Protein AF-A0A6F8TEV3-F1 (afdb_monomer_lite)

Foldseek 3Di:
DPDPDDDQLLNVLVVQLVVCVVVVAHDPVNLVSNVVSLVVCVPPDDVLSSLLSVLSNCLRHVNLVSSVVSLVVSLVPDLDLQSLLSSLVSCVSSVVVVVNVSSLVSSVVSCVVVVHDSVVRHHPPDDPCCVPPDVPPDDVVVVVVVVVVVVVVVVVVVVVVVVD

Radius of gyration: 19.29 Å; chains: 1; bounding box: 54×40×58 Å

Sequence (164 aa):
MLPPVPKTKSSEVTDIINSAVLTGSISEFQYFRCKRLLNDIKETEPLDWFLLSNSIIEMYFDNPILAHQYAREVLKISNSVSILSNLYFVFLSSVDFSSANENIDKIISLCSKQNLPLESFIPIDFKPITYFLDGILNDDLNYYKRFKRKTLMNLFSFLKLKIN

Organism: Acinetobacter baumannii (NCBI:txid470)

Secondary structure (DSSP, 8-state):
-PPPPPPPHHHHHHHHHHHHHHHSS--HHHHHHHHHHHHHHTTTS-HHHHHHHHHHHHHHTT-HHHHHHHHHHHHHH---HHHHHHHHHHHHHTT-HHHHHHHHHHHHHHHHHHT--GGGTS-TT---GGGTS----SSHHHHHHHHHHHHHHHHHHHHHHT--

pLDDT: mean 80.17, std 19.8, range [40.53, 98.06]

Structure (mmCIF, N/CA/C/O backbone):
data_AF-A0A6F8TEV3-F1
#
_entry.id   AF-A0A6F8TEV3-F1
#
loop_
_atom_site.group_PDB
_atom_site.id
_atom_site.type_symbol
_atom_site.label_atom_id
_atom_site.label_alt_id
_atom_site.label_comp_id
_atom_site.label_asym_id
_atom_site.label_entity_id
_atom_site.label_seq_id
_atom_site.pdbx_PDB_ins_code
_atom_site.Cartn_x
_atom_site.Cartn_y
_atom_site.Cartn_z
_atom_site.occupancy
_atom_site.B_iso_or_equiv
_atom_site.auth_seq_id
_atom_site.auth_comp_id
_atom_site.auth_asym_id
_atom_site.auth_atom_id
_atom_site.pdbx_PDB_model_num
ATOM 1 N N . MET A 1 1 ? -30.185 23.619 3.458 1.00 58.94 1 MET A N 1
ATOM 2 C CA . MET A 1 1 ? -28.860 22.968 3.381 1.00 58.94 1 MET A CA 1
ATOM 3 C C . MET A 1 1 ? -29.096 21.473 3.474 1.00 58.94 1 MET A C 1
ATOM 5 O O . MET A 1 1 ? -29.764 21.060 4.413 1.00 58.94 1 MET A O 1
ATOM 9 N N . LEU A 1 2 ? -28.672 20.692 2.479 1.00 52.78 2 LEU A N 1
ATOM 10 C CA . LEU A 1 2 ? -28.748 19.231 2.572 1.00 52.78 2 LEU A CA 1
ATOM 11 C C . LEU A 1 2 ? -27.826 18.772 3.713 1.00 52.78 2 LEU A C 1
ATOM 13 O O . LEU A 1 2 ? -26.723 19.316 3.826 1.00 52.78 2 LEU A O 1
ATOM 17 N N . PRO A 1 3 ? -28.261 17.832 4.570 1.00 58.97 3 PRO A N 1
ATOM 18 C CA . PRO A 1 3 ? -27.375 17.270 5.576 1.00 58.97 3 PRO A CA 1
ATOM 19 C C . PRO A 1 3 ? -26.171 16.623 4.874 1.00 58.97 3 PRO A C 1
ATOM 21 O O . PRO A 1 3 ? -26.335 16.055 3.788 1.00 58.97 3 PRO A O 1
ATOM 24 N N . PRO A 1 4 ? -24.961 16.730 5.445 1.00 65.06 4 PRO A N 1
ATOM 25 C CA . PRO A 1 4 ? -23.787 16.101 4.863 1.00 65.06 4 PRO A CA 1
ATOM 26 C C . PRO A 1 4 ? -24.025 14.592 4.755 1.00 65.06 4 PRO A C 1
ATOM 28 O O . PRO A 1 4 ? -24.532 13.966 5.687 1.00 65.06 4 PRO A O 1
ATOM 31 N N . VAL A 1 5 ? -23.682 14.021 3.599 1.00 63.91 5 VAL A N 1
ATOM 32 C CA . VAL A 1 5 ? -23.799 12.579 3.363 1.00 63.91 5 VAL A CA 1
ATOM 33 C C . VAL A 1 5 ? -22.951 11.850 4.414 1.00 63.91 5 VAL A C 1
ATOM 35 O O . VAL A 1 5 ? -21.788 12.224 4.600 1.00 63.91 5 VAL A O 1
ATOM 38 N N . PRO A 1 6 ? -23.497 10.838 5.116 1.00 71.44 6 PRO A N 1
ATOM 39 C CA . PRO A 1 6 ? -22.726 10.055 6.071 1.00 71.44 6 PRO A CA 1
ATOM 40 C C . PRO A 1 6 ? -21.494 9.457 5.390 1.00 71.44 6 PRO A C 1
ATOM 42 O O . PRO A 1 6 ? -21.611 8.794 4.358 1.00 71.44 6 PRO A O 1
ATOM 45 N N . LYS A 1 7 ? -20.311 9.699 5.959 1.00 77.50 7 LYS A N 1
ATOM 46 C CA . LYS A 1 7 ? -19.067 9.112 5.458 1.00 77.50 7 LYS A CA 1
ATOM 47 C C . LYS A 1 7 ? -19.107 7.596 5.629 1.00 77.50 7 LYS A C 1
ATOM 49 O O . LYS A 1 7 ? -19.493 7.097 6.687 1.00 77.50 7 LYS A O 1
ATOM 54 N N . THR A 1 8 ? -18.699 6.862 4.598 1.00 87.62 8 THR A N 1
ATOM 55 C CA . THR A 1 8 ? -18.486 5.418 4.724 1.00 87.62 8 THR A CA 1
ATOM 56 C C . THR A 1 8 ? -17.264 5.162 5.602 1.00 87.62 8 THR A C 1
ATOM 58 O O . THR A 1 8 ? -16.334 5.971 5.642 1.00 87.62 8 THR A O 1
ATOM 61 N N . LYS A 1 9 ? -17.223 4.012 6.279 1.00 90.38 9 LYS A N 1
ATOM 62 C CA . LYS A 1 9 ? -16.063 3.621 7.094 1.00 90.38 9 LYS A CA 1
ATOM 63 C C . LYS A 1 9 ? -14.770 3.573 6.267 1.00 90.38 9 LYS A C 1
ATOM 65 O O . LYS A 1 9 ? -13.728 3.992 6.760 1.00 90.38 9 LYS A O 1
ATOM 70 N N . SER A 1 10 ? -14.840 3.140 5.005 1.00 90.75 10 SER A N 1
ATOM 71 C CA . SER A 1 10 ? -13.703 3.171 4.078 1.00 90.75 10 SER A CA 1
ATOM 72 C C . SER A 1 10 ? -13.234 4.594 3.776 1.00 90.75 10 SER A C 1
ATOM 74 O O . SER A 1 10 ? -12.038 4.860 3.864 1.00 90.75 10 SER A O 1
ATOM 76 N N . SER A 1 11 ? -14.157 5.533 3.531 1.00 92.31 11 SER A N 1
ATOM 77 C CA . SER A 1 11 ? -13.797 6.945 3.328 1.00 92.31 11 SER A CA 1
ATOM 78 C C . SER A 1 11 ? -13.129 7.561 4.559 1.00 92.31 11 SER A C 1
ATOM 80 O O . SER A 1 11 ? -12.183 8.329 4.427 1.00 92.31 11 SER A O 1
ATOM 82 N N . GLU A 1 12 ? -13.553 7.164 5.760 1.00 93.75 12 GLU A N 1
ATOM 83 C CA . GLU A 1 12 ? -12.939 7.621 7.004 1.00 93.75 12 GLU A CA 1
ATOM 84 C C . GLU A 1 12 ? -11.506 7.093 7.175 1.00 93.75 12 GLU A C 1
ATOM 86 O O . GLU A 1 12 ? -10.617 7.846 7.569 1.00 93.75 12 GLU A O 1
ATOM 91 N N . VAL A 1 13 ? -11.253 5.826 6.831 1.00 94.81 13 VAL A N 1
ATOM 92 C CA . VAL A 1 13 ? -9.888 5.273 6.805 1.00 94.81 13 VAL A CA 1
ATOM 93 C C . VAL A 1 13 ? -9.018 6.043 5.810 1.00 94.81 13 VAL A C 1
ATOM 95 O O . VAL A 1 13 ? -7.898 6.430 6.144 1.00 94.81 13 VAL A O 1
ATOM 98 N N . THR A 1 14 ? -9.536 6.317 4.610 1.00 93.81 14 THR A N 1
ATOM 99 C CA . THR A 1 14 ? -8.827 7.106 3.594 1.00 93.81 14 THR A CA 1
ATOM 100 C C . THR A 1 14 ? -8.520 8.525 4.074 1.00 93.81 14 THR A C 1
ATOM 102 O O . THR A 1 14 ? -7.411 9.004 3.858 1.00 93.81 14 THR A O 1
ATOM 105 N N . ASP A 1 15 ? -9.444 9.182 4.776 1.00 94.00 15 ASP A N 1
ATOM 106 C CA . ASP A 1 15 ? -9.210 10.508 5.355 1.00 94.00 15 ASP A CA 1
ATOM 107 C C . ASP A 1 15 ? -8.074 10.491 6.387 1.00 94.00 15 ASP A C 1
ATOM 109 O O . ASP A 1 15 ? -7.224 11.385 6.390 1.00 94.00 15 ASP A O 1
ATOM 113 N N . ILE A 1 16 ? -8.025 9.462 7.242 1.00 93.88 16 ILE A N 1
ATOM 114 C CA . ILE A 1 16 ? -6.946 9.307 8.225 1.00 93.88 16 ILE A CA 1
ATOM 115 C C . ILE A 1 16 ? -5.607 9.094 7.510 1.00 93.88 16 ILE A C 1
ATOM 117 O O . ILE A 1 16 ? -4.639 9.782 7.836 1.00 93.88 16 ILE A O 1
ATOM 121 N N . ILE A 1 17 ? -5.550 8.216 6.506 1.00 93.44 17 ILE A N 1
ATOM 122 C CA . ILE A 1 17 ? -4.336 7.991 5.705 1.00 93.44 17 ILE A CA 1
ATOM 123 C C . ILE A 1 17 ? -3.883 9.288 5.022 1.00 93.44 17 ILE A C 1
ATOM 125 O O . ILE A 1 17 ? -2.722 9.666 5.132 1.00 93.44 17 ILE A O 1
ATOM 129 N N . ASN A 1 18 ? -4.793 10.018 4.377 1.00 91.88 18 ASN A N 1
ATOM 130 C CA . ASN A 1 18 ? -4.466 11.280 3.711 1.00 91.88 18 ASN A CA 1
ATOM 131 C C . ASN A 1 18 ? -3.964 12.341 4.697 1.00 91.88 18 ASN A C 1
ATOM 133 O O . ASN A 1 18 ? -3.073 13.119 4.364 1.00 91.88 18 ASN A O 1
ATOM 137 N N . SER A 1 19 ? -4.498 12.365 5.922 1.00 91.12 19 SER A N 1
ATOM 138 C CA . SER A 1 19 ? -3.972 13.240 6.973 1.00 91.12 19 SER A CA 1
ATOM 139 C C . SER A 1 19 ? -2.545 12.853 7.378 1.00 91.12 19 SER A C 1
ATOM 141 O O . SER A 1 19 ? -1.707 13.734 7.557 1.00 91.12 19 SER A O 1
ATOM 143 N N . ALA A 1 20 ? -2.245 11.550 7.422 1.00 89.94 20 ALA A N 1
ATOM 144 C CA . ALA A 1 20 ? -0.924 11.020 7.750 1.00 89.94 20 ALA A CA 1
ATOM 145 C C . ALA A 1 20 ? 0.142 11.370 6.706 1.00 89.94 20 ALA A C 1
ATOM 147 O O . ALA A 1 20 ? 1.294 11.599 7.061 1.00 89.94 20 ALA A O 1
ATOM 148 N N . VAL A 1 21 ? -0.238 11.475 5.428 1.00 84.25 21 VAL A N 1
ATOM 149 C CA . VAL A 1 21 ? 0.659 11.939 4.353 1.00 84.25 21 VAL A CA 1
ATOM 150 C C . VAL A 1 21 ? 1.219 13.332 4.661 1.00 84.25 21 VAL A C 1
ATOM 152 O O . VAL A 1 21 ? 2.376 13.609 4.358 1.00 84.25 21 VAL A O 1
ATOM 155 N N . LEU A 1 22 ? 0.422 14.201 5.290 1.00 83.31 22 LEU A N 1
ATOM 156 C CA . LEU A 1 22 ? 0.826 15.568 5.630 1.00 83.31 22 LEU A CA 1
ATOM 157 C C . LEU A 1 22 ? 1.644 15.638 6.924 1.00 83.31 22 LEU A C 1
ATOM 159 O O . LEU A 1 22 ? 2.541 16.470 7.039 1.00 83.31 22 LEU A O 1
ATOM 163 N N . THR A 1 23 ? 1.325 14.795 7.907 1.00 85.75 23 THR A N 1
ATOM 164 C CA . THR A 1 23 ? 1.981 14.793 9.225 1.00 85.75 23 THR A CA 1
ATOM 165 C C . THR A 1 23 ? 3.195 13.869 9.299 1.00 85.75 23 THR A C 1
ATOM 167 O O . THR A 1 23 ? 3.978 13.969 10.241 1.00 85.75 23 THR A O 1
ATOM 170 N N . GLY A 1 24 ? 3.349 12.951 8.343 1.00 86.00 24 GLY A N 1
ATOM 171 C CA . GLY A 1 24 ? 4.388 11.921 8.320 1.00 86.00 24 GLY A CA 1
ATOM 172 C C . GLY A 1 24 ? 4.167 10.769 9.306 1.00 86.00 24 GLY A C 1
ATOM 173 O O . GLY A 1 24 ? 5.026 9.902 9.414 1.00 86.00 24 GLY A O 1
ATOM 174 N N . SER A 1 25 ? 3.051 10.748 10.040 1.00 91.50 25 SER A N 1
ATOM 175 C CA . SER A 1 25 ? 2.764 9.729 11.059 1.00 91.50 25 SER A CA 1
ATOM 176 C C . SER A 1 25 ? 1.277 9.650 11.403 1.00 91.50 25 SER A C 1
ATOM 178 O O . SER A 1 25 ? 0.524 10.609 11.202 1.00 91.50 25 SER A O 1
ATOM 180 N N . ILE A 1 26 ? 0.863 8.510 11.959 1.00 93.56 26 ILE A N 1
ATOM 181 C CA . ILE A 1 26 ? -0.466 8.292 12.542 1.00 93.56 26 ILE A CA 1
ATOM 182 C C . ILE A 1 26 ? -0.336 8.227 14.069 1.00 93.56 26 ILE A C 1
ATOM 184 O O . ILE A 1 26 ? 0.515 7.519 14.598 1.00 93.56 26 ILE A O 1
ATOM 188 N N . SER A 1 27 ? -1.200 8.942 14.796 1.00 94.75 27 SER A N 1
ATOM 189 C CA . SER A 1 27 ? -1.267 8.839 16.263 1.00 94.75 27 SER A CA 1
ATOM 190 C C . SER A 1 27 ? -1.844 7.495 16.720 1.00 94.75 27 SER A C 1
ATOM 192 O O . SER A 1 27 ? -2.663 6.895 16.028 1.00 94.75 27 SER A O 1
ATOM 194 N N . GLU A 1 28 ? -1.516 7.053 17.934 1.00 95.75 28 GLU A N 1
ATOM 195 C CA . GLU A 1 28 ? -2.025 5.796 18.507 1.00 95.75 28 GLU A CA 1
ATOM 196 C C . GLU A 1 28 ? -3.564 5.703 18.483 1.00 95.75 28 GLU A C 1
ATOM 198 O O . GLU A 1 28 ? -4.140 4.679 18.110 1.00 95.75 28 GLU A O 1
ATOM 203 N N . PHE A 1 29 ? -4.254 6.809 18.781 1.00 95.94 29 PHE A N 1
ATOM 204 C CA . PHE A 1 29 ? -5.714 6.873 18.694 1.00 95.94 29 PHE A CA 1
ATOM 205 C C . PHE A 1 29 ? -6.226 6.637 17.266 1.00 95.94 29 PHE A C 1
ATOM 207 O O . PHE A 1 29 ? -7.169 5.871 17.054 1.00 95.94 29 PHE A O 1
ATOM 214 N N . GLN A 1 30 ? -5.612 7.291 16.277 1.00 95.94 30 GLN A N 1
ATOM 215 C CA . GLN A 1 30 ? -5.967 7.110 14.869 1.00 95.94 30 GLN A CA 1
ATOM 216 C C . GLN A 1 30 ? -5.649 5.687 14.396 1.00 95.94 30 GLN A C 1
ATOM 218 O O . GLN A 1 30 ? -6.460 5.099 13.684 1.00 95.94 30 GLN A O 1
ATOM 223 N N . TYR A 1 31 ? -4.530 5.111 14.840 1.00 97.19 31 TYR A N 1
ATOM 224 C CA . TYR A 1 31 ? -4.144 3.737 14.535 1.00 97.19 31 TYR A CA 1
ATOM 225 C C . TYR A 1 31 ? -5.218 2.747 15.002 1.00 97.19 31 TYR A C 1
ATOM 227 O O . TYR A 1 31 ? -5.810 2.048 14.176 1.00 97.19 31 TYR A O 1
ATOM 235 N N . PHE A 1 32 ? -5.572 2.743 16.292 1.00 97.25 32 PHE A N 1
ATOM 236 C CA . PHE A 1 32 ? -6.598 1.830 16.810 1.00 97.25 32 PHE A CA 1
ATOM 237 C C . PHE A 1 32 ? -7.968 2.054 16.167 1.00 97.25 32 PHE A C 1
ATOM 239 O O . PHE A 1 32 ? -8.699 1.094 15.901 1.00 97.25 32 PHE A O 1
ATOM 246 N N . ARG A 1 33 ? -8.310 3.311 15.864 1.00 96.94 33 ARG A N 1
ATOM 247 C CA . ARG A 1 33 ? -9.534 3.643 15.132 1.00 96.94 33 ARG A CA 1
ATOM 248 C C . ARG A 1 33 ? -9.538 3.014 13.741 1.00 96.94 33 ARG A C 1
A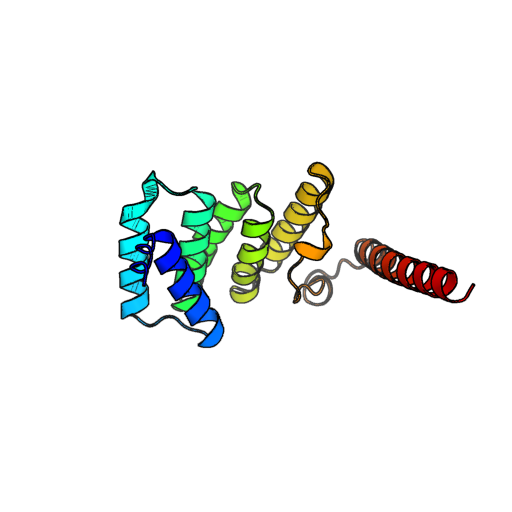TOM 250 O O . ARG A 1 33 ? -10.519 2.356 13.399 1.00 96.94 33 ARG A O 1
ATOM 257 N N . CYS A 1 34 ? -8.451 3.145 12.983 1.00 96.62 34 CYS A N 1
ATOM 258 C CA . CYS A 1 34 ? -8.294 2.506 11.680 1.00 96.62 34 CYS A CA 1
ATOM 259 C C . CYS A 1 34 ? -8.402 0.983 11.768 1.00 96.62 34 CYS A C 1
ATOM 261 O O . CYS A 1 34 ? -9.160 0.394 11.003 1.00 96.62 34 CYS A O 1
ATOM 263 N N . LYS A 1 35 ? -7.713 0.337 12.720 1.00 96.94 35 LYS A N 1
ATOM 264 C CA . LYS A 1 35 ? -7.780 -1.128 12.878 1.00 96.94 35 LYS A CA 1
ATOM 265 C C . LYS A 1 35 ? -9.207 -1.602 13.161 1.00 96.94 35 LYS A C 1
ATOM 267 O O . LYS A 1 35 ? -9.648 -2.587 12.573 1.00 96.94 35 LYS A O 1
ATOM 272 N N . ARG A 1 36 ? -9.958 -0.879 14.001 1.00 96.75 36 ARG A N 1
ATOM 273 C CA . ARG A 1 36 ? -11.375 -1.177 14.261 1.00 96.75 36 ARG A CA 1
ATOM 274 C C . ARG A 1 36 ? -12.234 -1.002 13.007 1.00 96.75 36 ARG A C 1
ATOM 276 O O . ARG A 1 36 ? -12.992 -1.902 12.671 1.00 96.75 36 ARG A O 1
ATOM 283 N N . LEU A 1 37 ? -12.098 0.127 12.306 1.00 96.31 37 LEU A N 1
ATOM 284 C CA . LEU A 1 37 ? -12.860 0.400 11.081 1.00 96.31 37 LEU A CA 1
ATOM 285 C C . LEU A 1 37 ? -12.590 -0.645 9.997 1.00 96.31 37 LEU A C 1
ATOM 287 O O . LEU A 1 37 ? -13.530 -1.106 9.362 1.00 96.31 37 LEU A O 1
ATOM 291 N N . LEU A 1 38 ? -11.325 -1.030 9.813 1.00 95.88 38 LEU A N 1
ATOM 292 C CA . LEU A 1 38 ? -10.920 -2.050 8.850 1.00 95.88 38 LEU A CA 1
ATOM 293 C C . LEU A 1 38 ? -11.503 -3.419 9.199 1.00 95.88 38 LEU A C 1
ATOM 295 O O . LEU A 1 38 ? -12.024 -4.094 8.316 1.00 95.88 38 LEU A O 1
ATOM 299 N N . ASN A 1 39 ? -11.471 -3.816 10.473 1.00 95.31 39 ASN A N 1
ATOM 300 C CA . ASN A 1 39 ? -12.086 -5.071 10.907 1.00 95.31 39 ASN A CA 1
ATOM 301 C C . ASN A 1 39 ? -13.591 -5.111 10.612 1.00 95.31 39 ASN A C 1
ATOM 303 O O . ASN A 1 39 ? -14.087 -6.147 10.178 1.00 95.31 39 ASN A O 1
ATOM 307 N N . ASP A 1 40 ? -14.292 -3.988 10.771 1.00 94.38 40 ASP A N 1
ATOM 308 C CA . ASP A 1 40 ? -15.727 -3.898 10.487 1.00 94.38 40 ASP A CA 1
ATOM 309 C C . ASP A 1 40 ? -16.078 -4.031 8.994 1.00 94.38 40 ASP A C 1
ATOM 311 O O . ASP A 1 40 ? -17.221 -4.344 8.670 1.00 94.38 40 ASP A O 1
ATOM 315 N N . ILE A 1 41 ? -15.139 -3.734 8.088 1.00 92.69 41 ILE A N 1
ATOM 316 C CA . ILE A 1 41 ? -15.367 -3.710 6.628 1.00 92.69 41 ILE A CA 1
ATOM 317 C C . ILE A 1 41 ? -14.581 -4.783 5.871 1.00 92.69 41 ILE A C 1
ATOM 319 O O . ILE A 1 41 ? -14.571 -4.791 4.640 1.00 92.69 41 ILE A O 1
ATOM 323 N N . LYS A 1 42 ? -13.929 -5.703 6.591 1.00 92.19 42 LYS A N 1
ATOM 324 C CA . LYS A 1 42 ? -13.055 -6.737 6.019 1.00 92.19 42 LYS A CA 1
ATOM 325 C C . LYS A 1 42 ? -13.763 -7.629 4.993 1.00 92.19 42 LYS A C 1
ATOM 327 O O . LYS A 1 42 ? -13.126 -8.087 4.053 1.00 92.19 42 LYS A O 1
ATOM 332 N N . GLU A 1 43 ? -15.053 -7.893 5.187 1.00 90.88 43 GLU 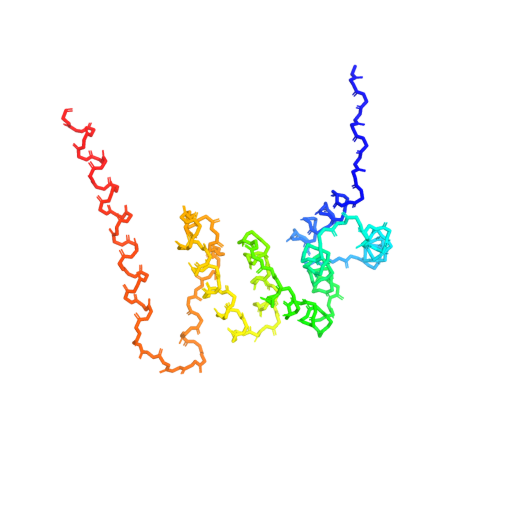A N 1
ATOM 333 C CA . GLU A 1 43 ? -15.849 -8.752 4.296 1.00 90.88 43 GLU A CA 1
ATOM 334 C C . GLU A 1 43 ? -16.508 -7.985 3.142 1.00 90.88 43 GLU A C 1
ATOM 336 O O . GLU A 1 43 ? -16.947 -8.597 2.171 1.00 90.88 43 GLU A O 1
ATOM 341 N N . THR A 1 44 ? -16.593 -6.656 3.238 1.00 90.38 44 THR A N 1
ATOM 342 C CA . THR A 1 44 ? -17.316 -5.821 2.268 1.00 90.38 44 THR A CA 1
ATOM 343 C C . THR A 1 44 ? -16.406 -5.151 1.248 1.00 90.38 44 THR A C 1
ATOM 345 O O . THR A 1 44 ? -16.843 -4.878 0.134 1.00 90.38 44 THR A O 1
ATOM 348 N N . GLU A 1 45 ? -15.163 -4.852 1.625 1.00 91.75 45 GLU A N 1
ATOM 349 C CA . GLU A 1 45 ? -14.205 -4.166 0.756 1.00 91.75 45 GLU A CA 1
ATOM 350 C C . GLU A 1 45 ? -13.304 -5.159 0.000 1.00 91.75 45 GLU A C 1
ATOM 352 O O . GLU A 1 45 ? -13.053 -6.268 0.486 1.00 91.75 45 GLU A O 1
ATOM 357 N N . PRO A 1 46 ? -12.767 -4.779 -1.175 1.00 95.31 46 PRO A N 1
ATOM 358 C CA . PRO A 1 46 ? -11.802 -5.597 -1.900 1.00 95.31 46 PRO A CA 1
ATOM 359 C C . PRO A 1 46 ? -10.580 -5.946 -1.044 1.00 95.31 46 PRO A C 1
ATOM 361 O O . PRO A 1 46 ? -10.021 -5.100 -0.340 1.00 95.31 46 PRO A O 1
ATOM 364 N N . LEU A 1 47 ? -10.132 -7.200 -1.140 1.00 96.19 47 LEU A N 1
ATOM 365 C CA . LEU A 1 47 ? -9.032 -7.712 -0.322 1.00 96.19 47 LEU A CA 1
ATOM 366 C C . LEU A 1 47 ? -7.727 -6.931 -0.534 1.00 96.19 47 LEU A C 1
ATOM 368 O O . LEU A 1 47 ? -7.019 -6.645 0.427 1.00 96.19 47 LEU A O 1
ATOM 372 N N . ASP A 1 48 ? -7.402 -6.567 -1.773 1.00 96.69 48 ASP A N 1
ATOM 373 C CA . ASP A 1 48 ? -6.190 -5.811 -2.089 1.00 96.69 48 ASP A CA 1
ATOM 374 C C . ASP A 1 48 ? -6.226 -4.383 -1.531 1.00 96.69 48 ASP A C 1
ATOM 376 O O . ASP A 1 48 ? -5.224 -3.921 -0.988 1.00 96.69 48 ASP A O 1
ATOM 380 N N . TRP A 1 49 ? -7.383 -3.719 -1.565 1.00 96.19 49 TRP A N 1
ATOM 381 C CA . TRP A 1 49 ? -7.587 -2.429 -0.903 1.00 96.19 49 TRP A CA 1
ATOM 382 C C . TRP A 1 49 ? -7.455 -2.534 0.623 1.00 96.19 49 TRP A C 1
ATOM 384 O O . TRP A 1 49 ? -6.789 -1.704 1.250 1.00 96.19 49 TRP A O 1
ATOM 394 N N . PHE A 1 50 ? -8.049 -3.566 1.229 1.00 96.75 50 PHE A N 1
ATOM 395 C CA . PHE A 1 50 ? -7.962 -3.815 2.670 1.00 96.75 50 PHE A CA 1
ATOM 396 C C . PHE A 1 50 ? -6.511 -4.047 3.115 1.00 96.75 50 PHE A C 1
ATOM 398 O O . PHE A 1 50 ? -6.057 -3.473 4.110 1.00 96.75 50 PHE A O 1
ATOM 405 N N . LEU A 1 51 ? -5.767 -4.874 2.376 1.00 97.62 51 LEU A N 1
ATOM 406 C CA . LEU A 1 51 ? -4.365 -5.169 2.667 1.00 97.62 51 LEU A CA 1
ATOM 407 C C . LEU A 1 51 ? -3.470 -3.947 2.423 1.00 97.62 51 LEU A C 1
ATOM 409 O O . LEU A 1 51 ? -2.619 -3.661 3.261 1.00 97.62 51 LEU A O 1
ATOM 413 N N . LEU A 1 52 ? -3.692 -3.183 1.345 1.00 97.75 52 LEU A N 1
ATOM 414 C CA . LEU A 1 52 ? -2.958 -1.939 1.082 1.00 97.75 52 LEU A CA 1
ATOM 415 C C . LEU A 1 52 ? -3.173 -0.927 2.211 1.00 97.75 52 LEU A C 1
ATOM 417 O O . LEU A 1 52 ? -2.217 -0.332 2.699 1.00 97.75 52 LEU A O 1
ATOM 421 N N . SER A 1 53 ? -4.419 -0.754 2.650 1.00 97.00 53 SER A N 1
ATOM 422 C CA . SER A 1 53 ? -4.756 0.183 3.721 1.00 97.00 53 SER A CA 1
ATOM 423 C C . SER A 1 53 ? -4.077 -0.215 5.032 1.00 97.00 53 SER A C 1
ATOM 425 O O . SER A 1 53 ? -3.445 0.627 5.665 1.00 97.00 53 SER A O 1
ATOM 427 N N . ASN A 1 54 ? -4.121 -1.502 5.407 1.00 97.56 54 ASN A N 1
ATOM 428 C CA . ASN A 1 54 ? -3.345 -2.004 6.545 1.00 97.56 54 ASN A CA 1
ATOM 429 C C . ASN A 1 54 ? -1.850 -1.724 6.366 1.00 97.56 54 ASN A C 1
ATOM 431 O O . ASN A 1 54 ? -1.227 -1.192 7.273 1.00 97.56 54 ASN A O 1
ATOM 435 N N . SER A 1 55 ? -1.292 -2.024 5.195 1.00 97.38 55 SER A N 1
ATOM 436 C CA . SER A 1 55 ? 0.123 -1.812 4.897 1.00 97.38 55 SER A CA 1
ATOM 437 C C . SER A 1 55 ? 0.563 -0.357 5.113 1.00 97.38 55 SER A C 1
ATOM 439 O O . SER A 1 55 ? 1.534 -0.101 5.824 1.00 97.38 55 SER A O 1
ATOM 441 N N . ILE A 1 56 ? -0.195 0.605 4.581 1.00 96.62 56 ILE A N 1
ATOM 442 C CA . ILE A 1 56 ? 0.088 2.038 4.729 1.00 96.62 56 ILE A CA 1
ATOM 443 C C . ILE A 1 56 ? -0.067 2.492 6.188 1.00 96.62 56 ILE A C 1
ATOM 445 O O . ILE A 1 56 ? 0.764 3.249 6.686 1.00 96.62 56 ILE A O 1
ATOM 449 N N . ILE A 1 57 ? -1.107 2.026 6.888 1.00 97.00 57 ILE A N 1
ATOM 450 C CA . ILE A 1 57 ? -1.339 2.375 8.297 1.00 97.00 57 ILE A CA 1
ATOM 451 C C . ILE A 1 57 ? -0.203 1.869 9.186 1.00 97.00 57 ILE A C 1
ATOM 453 O O . ILE A 1 57 ? 0.288 2.629 10.015 1.00 97.00 57 ILE A O 1
ATOM 457 N N . GLU A 1 58 ? 0.229 0.618 9.006 1.00 97.19 58 GLU A N 1
ATOM 458 C CA . GLU A 1 58 ? 1.367 0.067 9.749 1.00 97.19 58 GLU A CA 1
ATOM 459 C C . GLU A 1 58 ? 2.653 0.841 9.442 1.00 97.19 58 GLU A C 1
ATOM 461 O O . GLU A 1 58 ? 3.428 1.116 10.352 1.00 97.19 58 GLU A O 1
ATOM 466 N N . MET A 1 59 ? 2.862 1.260 8.188 1.00 95.56 59 MET A N 1
ATOM 467 C CA . MET A 1 59 ? 4.026 2.069 7.821 1.00 95.56 59 MET A CA 1
ATOM 468 C C . MET A 1 59 ? 4.031 3.420 8.553 1.00 95.56 59 MET A C 1
ATOM 470 O O . MET A 1 59 ? 5.035 3.790 9.153 1.00 95.56 59 MET A O 1
ATOM 474 N N . TYR A 1 60 ? 2.905 4.141 8.567 1.00 95.25 60 TYR A N 1
ATOM 475 C CA . TYR A 1 60 ? 2.797 5.423 9.279 1.00 95.25 60 TYR A CA 1
ATOM 476 C C . TYR A 1 60 ? 2.780 5.304 10.808 1.00 95.25 60 TYR A C 1
ATOM 478 O O . TYR A 1 60 ? 2.915 6.319 11.495 1.00 95.25 60 TYR A O 1
ATOM 486 N N . PHE A 1 61 ? 2.587 4.099 11.339 1.00 96.00 61 PHE A N 1
ATOM 487 C CA . PHE A 1 61 ? 2.666 3.798 12.767 1.00 96.00 61 PHE A CA 1
ATOM 488 C C . PHE A 1 61 ? 4.016 3.170 13.164 1.00 96.00 61 PHE A C 1
ATOM 490 O O . PHE A 1 61 ? 4.146 2.639 14.260 1.00 96.00 61 PHE A O 1
ATOM 497 N N . ASP A 1 62 ? 5.020 3.244 12.282 1.00 94.25 62 ASP A N 1
ATOM 498 C CA . ASP A 1 62 ? 6.386 2.751 12.511 1.00 94.25 62 ASP A CA 1
ATOM 499 C C . ASP A 1 62 ? 6.484 1.226 12.736 1.00 94.25 62 ASP A C 1
ATOM 501 O O . ASP A 1 62 ? 7.334 0.719 13.464 1.00 94.25 62 ASP A O 1
ATOM 505 N N . ASN A 1 63 ? 5.627 0.464 12.046 1.00 95.12 63 ASN A N 1
ATOM 506 C CA . ASN A 1 63 ? 5.640 -1.001 12.006 1.00 95.12 63 ASN A CA 1
ATOM 507 C C . ASN A 1 63 ? 6.027 -1.529 10.605 1.00 95.12 63 ASN A C 1
ATOM 509 O O . ASN A 1 63 ? 5.229 -2.216 9.951 1.00 95.12 63 ASN A O 1
ATOM 513 N N . PRO A 1 64 ? 7.257 -1.276 10.112 1.00 93.56 64 PRO A N 1
ATOM 514 C CA . PRO A 1 64 ? 7.638 -1.586 8.732 1.00 93.56 64 PRO A CA 1
ATOM 515 C C . PRO A 1 64 ? 7.598 -3.087 8.410 1.00 93.56 64 PRO A C 1
ATOM 517 O O . PRO A 1 64 ? 7.293 -3.460 7.280 1.00 93.56 64 PRO A O 1
ATOM 520 N N . ILE A 1 65 ? 7.847 -3.962 9.392 1.00 93.62 65 ILE A N 1
ATOM 521 C CA . ILE A 1 65 ? 7.816 -5.423 9.203 1.00 93.62 65 ILE A CA 1
ATOM 522 C C . ILE A 1 65 ? 6.406 -5.887 8.821 1.00 93.62 65 ILE A C 1
ATOM 524 O O . ILE A 1 65 ? 6.224 -6.616 7.847 1.00 93.62 65 ILE A O 1
ATOM 528 N N . LEU A 1 66 ? 5.398 -5.454 9.580 1.00 96.06 66 LEU A N 1
ATOM 529 C CA . LEU A 1 66 ? 4.013 -5.846 9.338 1.00 96.06 66 LEU A CA 1
ATOM 530 C C . LEU A 1 66 ? 3.454 -5.142 8.095 1.00 96.06 66 LEU A C 1
ATOM 532 O O . LEU A 1 66 ? 2.757 -5.765 7.292 1.00 96.06 66 LEU A O 1
ATOM 536 N N . ALA A 1 67 ? 3.827 -3.874 7.889 1.00 96.62 67 ALA A N 1
ATOM 537 C CA . ALA A 1 67 ? 3.520 -3.136 6.669 1.00 96.62 67 ALA A CA 1
ATOM 538 C C . ALA A 1 67 ? 3.989 -3.895 5.420 1.00 96.62 67 ALA A C 1
ATOM 540 O O . ALA A 1 67 ? 3.224 -4.075 4.469 1.00 96.62 67 ALA A O 1
ATOM 541 N N . HIS A 1 68 ? 5.228 -4.389 5.453 1.00 94.81 68 HIS A N 1
ATOM 542 C CA . HIS A 1 68 ? 5.848 -5.131 4.363 1.00 94.81 68 HIS A CA 1
ATOM 543 C C . HIS A 1 68 ? 5.168 -6.477 4.093 1.00 94.81 68 HIS A C 1
ATOM 545 O O . HIS A 1 68 ? 4.908 -6.810 2.936 1.00 94.81 68 HIS A O 1
ATOM 551 N N . GLN A 1 69 ? 4.795 -7.218 5.141 1.00 96.31 69 GLN A N 1
ATOM 552 C CA . GLN A 1 69 ? 4.047 -8.473 4.996 1.00 96.31 69 GLN A CA 1
ATOM 553 C C . GLN A 1 69 ? 2.736 -8.265 4.232 1.00 96.31 69 GLN A C 1
ATOM 555 O O . GLN A 1 69 ? 2.467 -8.980 3.266 1.00 96.31 69 GLN A O 1
ATOM 560 N N . TYR A 1 70 ? 1.954 -7.246 4.602 1.00 98.00 70 TYR A N 1
ATOM 561 C CA . TYR A 1 70 ? 0.749 -6.894 3.853 1.00 98.00 70 TYR A CA 1
ATOM 562 C C . TYR A 1 70 ? 1.074 -6.470 2.419 1.00 98.00 70 TYR A C 1
ATOM 564 O O . TYR A 1 70 ? 0.394 -6.903 1.488 1.00 98.00 70 TYR A O 1
ATOM 572 N N . ALA A 1 71 ? 2.129 -5.675 2.221 1.00 97.50 71 ALA A N 1
ATOM 573 C CA . ALA A 1 71 ? 2.508 -5.185 0.901 1.00 97.50 71 ALA A CA 1
ATOM 574 C C . ALA A 1 71 ? 2.851 -6.314 -0.080 1.00 97.50 71 ALA A C 1
ATOM 576 O O . ALA A 1 71 ? 2.419 -6.291 -1.234 1.00 97.50 71 ALA A O 1
ATOM 577 N N . ARG A 1 72 ? 3.582 -7.338 0.376 1.00 97.25 72 ARG A N 1
ATOM 578 C CA . ARG A 1 72 ? 3.918 -8.513 -0.444 1.00 97.25 72 ARG A CA 1
ATOM 579 C C . ARG A 1 72 ? 2.671 -9.289 -0.863 1.00 97.25 72 ARG A C 1
ATOM 581 O O . ARG A 1 72 ? 2.618 -9.774 -1.991 1.00 97.25 72 ARG A O 1
ATOM 588 N N . GLU A 1 73 ? 1.657 -9.376 -0.007 1.00 97.88 73 GLU A N 1
ATOM 589 C CA . GLU A 1 73 ? 0.387 -10.007 -0.376 1.00 97.88 73 GLU A CA 1
ATOM 590 C C . GLU A 1 73 ? -0.391 -9.172 -1.403 1.00 97.88 73 GLU A C 1
ATOM 592 O O . GLU A 1 73 ? -0.855 -9.728 -2.400 1.00 97.88 73 GLU A O 1
ATOM 597 N N . VAL A 1 74 ? -0.447 -7.841 -1.248 1.00 98.06 74 VAL A N 1
ATOM 598 C CA . VAL A 1 74 ? -1.050 -6.942 -2.256 1.00 98.06 74 VAL A CA 1
ATOM 599 C C . VAL A 1 74 ? -0.362 -7.104 -3.611 1.00 98.06 74 VAL A C 1
ATOM 601 O O . VAL A 1 74 ? -1.043 -7.242 -4.630 1.00 98.06 74 VAL A O 1
ATOM 604 N N . LEU A 1 75 ? 0.976 -7.134 -3.630 1.00 97.56 75 LEU A N 1
ATOM 605 C CA . LEU A 1 75 ? 1.759 -7.276 -4.858 1.00 97.56 75 LEU A CA 1
ATOM 606 C C . LEU A 1 75 ? 1.412 -8.565 -5.609 1.00 97.56 75 LEU A C 1
ATOM 608 O O . LEU A 1 75 ? 1.333 -8.552 -6.836 1.00 97.56 75 LEU A O 1
ATOM 612 N N . LYS A 1 76 ? 1.146 -9.666 -4.899 1.00 97.12 76 LYS A N 1
ATOM 613 C CA . LYS A 1 76 ? 0.740 -10.936 -5.519 1.00 97.12 76 LYS A CA 1
ATOM 614 C C . LYS A 1 76 ? -0.648 -10.833 -6.145 1.00 97.12 76 LYS A C 1
ATOM 616 O O . LYS A 1 76 ? -0.817 -11.180 -7.314 1.00 97.12 76 LYS A O 1
ATOM 621 N N . ILE A 1 77 ? -1.629 -10.334 -5.394 1.00 97.25 77 ILE A N 1
ATOM 622 C CA . ILE A 1 77 ? -3.044 -10.477 -5.764 1.00 97.25 77 ILE A CA 1
ATOM 623 C C . ILE A 1 77 ? -3.596 -9.329 -6.616 1.00 97.25 77 ILE A C 1
ATOM 625 O O . ILE A 1 77 ? -4.525 -9.549 -7.391 1.00 97.25 77 ILE A O 1
ATOM 629 N N . SER A 1 78 ? -3.067 -8.107 -6.486 1.00 97.19 78 SER A N 1
ATOM 630 C CA . SER A 1 78 ? -3.721 -6.941 -7.086 1.00 97.19 78 SER A CA 1
ATOM 631 C C . SER A 1 78 ? -3.467 -6.845 -8.588 1.00 97.19 78 SER A C 1
ATOM 633 O O . SER A 1 78 ? -2.337 -7.002 -9.058 1.00 97.19 78 SER A O 1
ATOM 635 N N . ASN A 1 79 ? -4.531 -6.537 -9.331 1.00 95.56 79 ASN A N 1
ATOM 636 C CA . ASN A 1 79 ? -4.505 -6.187 -10.755 1.00 95.56 79 ASN A CA 1
ATOM 637 C C . ASN A 1 79 ? -4.911 -4.721 -10.995 1.00 95.56 79 ASN A C 1
ATOM 639 O O . ASN A 1 79 ? -5.103 -4.309 -12.141 1.00 95.56 79 ASN A O 1
ATOM 643 N N . SER A 1 80 ? -5.065 -3.942 -9.920 1.00 95.50 80 SER A N 1
ATOM 644 C CA . SER A 1 80 ? -5.418 -2.528 -9.979 1.00 95.50 80 SER A CA 1
ATOM 645 C C . SER A 1 80 ? -4.152 -1.686 -10.012 1.00 95.50 80 SER A C 1
ATOM 647 O O . SER A 1 80 ? -3.390 -1.649 -9.045 1.00 95.50 80 SER A O 1
ATOM 649 N N . VAL A 1 81 ? -3.941 -0.977 -11.121 1.00 93.12 81 VAL A N 1
ATOM 650 C CA . VAL A 1 81 ? -2.752 -0.137 -11.283 1.00 93.12 81 VAL A CA 1
ATOM 651 C C . VAL A 1 81 ? -2.708 0.954 -10.209 1.00 93.12 81 VAL A C 1
ATOM 653 O O . VAL A 1 81 ? -1.660 1.174 -9.625 1.00 93.12 81 VAL A O 1
ATOM 656 N N . SER A 1 82 ? -3.847 1.551 -9.846 1.00 92.75 82 SER A N 1
ATOM 657 C CA . SER A 1 82 ? -3.919 2.554 -8.772 1.00 92.75 82 SER A CA 1
ATOM 658 C C . SER A 1 82 ? -3.505 2.014 -7.398 1.00 92.75 82 SER A C 1
ATOM 660 O O . SER A 1 82 ? -2.867 2.727 -6.627 1.00 92.75 82 SER A O 1
ATOM 662 N N . ILE A 1 83 ? -3.848 0.760 -7.079 1.00 95.44 83 ILE A N 1
ATOM 663 C CA . ILE A 1 83 ? -3.432 0.117 -5.821 1.00 95.44 83 ILE A CA 1
ATOM 664 C C . ILE A 1 83 ? -1.925 -0.132 -5.842 1.00 95.44 83 ILE A C 1
ATOM 666 O O . ILE A 1 83 ? -1.236 0.199 -4.881 1.00 95.44 83 ILE A O 1
ATOM 670 N N . LEU A 1 84 ? -1.404 -0.645 -6.957 1.00 95.38 84 LEU A N 1
ATOM 671 C CA . LEU A 1 84 ? 0.025 -0.893 -7.145 1.00 95.38 84 LEU A CA 1
ATOM 672 C C . LEU A 1 84 ? 0.855 0.404 -7.104 1.00 95.38 84 LEU A C 1
ATOM 674 O O . LEU A 1 84 ? 1.920 0.430 -6.487 1.00 95.38 84 LEU A O 1
ATOM 678 N N . SER A 1 85 ? 0.352 1.505 -7.670 1.00 91.88 85 SER A N 1
ATOM 679 C CA . SER A 1 85 ? 0.993 2.825 -7.588 1.00 91.88 85 SER A CA 1
ATOM 680 C C . SER A 1 85 ? 1.165 3.287 -6.140 1.00 91.88 85 SER A C 1
ATOM 682 O O . SER A 1 85 ? 2.237 3.757 -5.770 1.00 91.88 85 SER A O 1
ATOM 684 N N . ASN A 1 86 ? 0.139 3.110 -5.303 1.00 91.56 86 ASN A N 1
ATOM 685 C CA . ASN A 1 86 ? 0.214 3.446 -3.879 1.00 91.56 86 ASN A CA 1
ATOM 686 C C . ASN A 1 86 ? 1.093 2.462 -3.098 1.00 91.56 86 ASN A C 1
ATOM 688 O O . ASN A 1 86 ? 1.802 2.859 -2.178 1.00 91.56 86 ASN A O 1
ATOM 692 N N . LEU A 1 87 ? 1.094 1.185 -3.483 1.00 95.12 87 LEU A N 1
ATOM 693 C CA . LEU A 1 87 ? 1.921 0.151 -2.865 1.00 95.12 87 LEU A CA 1
ATOM 694 C C . LEU A 1 87 ? 3.424 0.456 -2.967 1.00 95.12 87 LEU A C 1
ATOM 696 O O . LEU A 1 87 ? 4.189 0.099 -2.073 1.00 95.12 87 LEU A O 1
ATOM 700 N N . TYR A 1 88 ? 3.847 1.148 -4.031 1.00 92.06 88 TYR A N 1
ATOM 701 C CA . TYR A 1 88 ? 5.244 1.536 -4.238 1.00 92.06 88 TYR A CA 1
ATOM 702 C C . TYR A 1 88 ? 5.810 2.353 -3.070 1.00 92.06 88 TYR A C 1
ATOM 704 O O . TYR A 1 88 ? 6.961 2.140 -2.691 1.00 92.06 88 TYR A O 1
ATOM 712 N N . PHE A 1 89 ? 5.000 3.228 -2.460 1.00 90.44 89 PHE A N 1
ATOM 713 C CA . PHE A 1 89 ? 5.400 3.991 -1.274 1.00 90.44 89 PHE A CA 1
ATOM 714 C C . PHE A 1 89 ? 5.884 3.069 -0.152 1.00 90.44 89 PHE A C 1
ATOM 716 O O . PHE A 1 89 ? 6.940 3.313 0.418 1.00 90.44 89 PHE A O 1
ATOM 723 N N . VAL A 1 90 ? 5.164 1.978 0.121 1.00 93.25 90 VAL A N 1
ATOM 724 C CA . VAL A 1 90 ? 5.503 1.077 1.227 1.00 93.25 90 VAL A CA 1
ATOM 725 C C . VAL A 1 90 ? 6.851 0.403 0.985 1.00 93.25 90 VAL A C 1
ATOM 727 O O . VAL A 1 90 ? 7.687 0.395 1.884 1.00 93.25 90 VAL A O 1
ATOM 730 N N . PHE A 1 91 ? 7.094 -0.112 -0.224 1.00 92.25 91 PHE A N 1
ATOM 731 C CA . PHE A 1 91 ? 8.375 -0.743 -0.553 1.00 92.25 91 PHE A CA 1
ATOM 732 C C . PHE A 1 91 ? 9.539 0.247 -0.527 1.00 92.25 91 PHE A C 1
ATOM 734 O O . PHE A 1 91 ? 10.625 -0.092 -0.058 1.00 92.25 91 PHE A O 1
ATOM 741 N N . LEU A 1 92 ? 9.309 1.482 -0.980 1.00 87.38 92 LEU A N 1
ATOM 742 C CA . LEU A 1 92 ? 10.311 2.538 -0.908 1.00 87.38 92 LEU A CA 1
ATOM 743 C C . LEU A 1 92 ? 10.637 2.896 0.550 1.00 87.38 92 LEU A C 1
ATOM 745 O O . LEU A 1 92 ? 11.808 2.954 0.919 1.00 87.38 92 LEU A O 1
ATOM 749 N N . SER A 1 93 ? 9.613 3.084 1.386 1.00 87.25 93 SER A N 1
ATOM 750 C CA . SER A 1 93 ? 9.756 3.404 2.809 1.00 87.25 93 SER A CA 1
ATOM 751 C C . SER A 1 93 ? 10.365 2.262 3.623 1.00 87.25 93 SER A C 1
ATOM 753 O O . SER A 1 93 ? 11.087 2.525 4.580 1.00 87.25 93 SER A O 1
ATOM 755 N N . SER A 1 94 ? 10.138 1.003 3.234 1.00 87.00 94 SER A N 1
ATOM 756 C CA . SER A 1 94 ? 10.785 -0.164 3.845 1.00 87.00 94 SER A CA 1
ATOM 757 C C . SER A 1 94 ? 12.162 -0.488 3.258 1.00 87.00 94 SER A C 1
ATOM 759 O O . SER A 1 94 ? 12.752 -1.489 3.657 1.00 87.00 94 SER A O 1
ATOM 761 N N . VAL A 1 95 ? 12.666 0.298 2.298 1.00 85.88 95 VAL A N 1
ATOM 762 C CA . VAL A 1 95 ? 13.957 0.060 1.622 1.00 85.88 95 VAL A CA 1
ATOM 763 C C . VAL A 1 95 ? 14.000 -1.299 0.886 1.00 85.88 95 VAL A C 1
ATOM 765 O O . VAL A 1 95 ? 15.065 -1.857 0.631 1.00 85.88 95 VAL A O 1
ATOM 768 N N . ASP A 1 96 ? 12.842 -1.845 0.494 1.00 87.00 96 ASP A N 1
ATOM 769 C CA . ASP A 1 96 ? 12.759 -3.058 -0.331 1.00 87.00 96 ASP A CA 1
ATOM 770 C C . ASP A 1 96 ? 12.669 -2.684 -1.811 1.00 87.00 96 ASP A C 1
ATOM 772 O O . ASP A 1 96 ? 11.616 -2.716 -2.454 1.00 87.00 96 ASP A O 1
ATOM 776 N N . PHE A 1 97 ? 13.817 -2.310 -2.360 1.00 84.25 97 PHE A N 1
ATOM 777 C CA . PHE A 1 97 ? 13.920 -1.872 -3.745 1.00 84.25 97 PHE A CA 1
ATOM 778 C C . PHE A 1 97 ? 13.661 -2.989 -4.761 1.00 84.25 97 PHE A C 1
ATOM 780 O O . PHE A 1 97 ? 13.222 -2.703 -5.874 1.00 84.25 97 PHE A O 1
ATOM 787 N N . SER A 1 98 ? 13.886 -4.250 -4.381 1.00 84.38 98 SER A N 1
ATOM 788 C CA . SER A 1 98 ? 13.589 -5.396 -5.242 1.00 84.38 98 SER A CA 1
ATOM 789 C C . SER A 1 98 ? 12.083 -5.506 -5.470 1.00 84.38 98 SER A C 1
ATOM 791 O O . SER A 1 98 ? 11.635 -5.492 -6.617 1.00 84.38 98 SER A O 1
ATOM 793 N N . SER A 1 99 ? 11.292 -5.489 -4.392 1.00 89.31 99 SER A N 1
ATOM 794 C CA . SER A 1 99 ? 9.829 -5.473 -4.508 1.00 89.31 99 SER A CA 1
ATOM 795 C C . SER A 1 99 ? 9.307 -4.178 -5.135 1.00 89.31 99 SER A C 1
ATOM 797 O O . SER A 1 99 ? 8.289 -4.199 -5.826 1.00 89.31 99 SER A O 1
ATOM 799 N N . ALA A 1 100 ? 9.990 -3.045 -4.935 1.00 89.12 100 ALA A N 1
ATOM 800 C CA . ALA A 1 100 ? 9.634 -1.792 -5.596 1.00 89.12 100 ALA A CA 1
ATOM 801 C C . ALA A 1 100 ? 9.768 -1.894 -7.127 1.00 89.12 100 ALA A C 1
ATOM 803 O O . ALA A 1 100 ? 8.858 -1.474 -7.842 1.00 89.12 100 ALA A O 1
ATOM 804 N N . ASN A 1 101 ? 10.855 -2.490 -7.630 1.00 84.62 101 ASN A N 1
ATOM 805 C CA . ASN A 1 101 ? 11.045 -2.743 -9.061 1.00 84.62 101 ASN A CA 1
ATOM 806 C C . ASN A 1 101 ? 10.024 -3.764 -9.588 1.00 84.62 101 ASN A C 1
ATOM 808 O O . ASN A 1 101 ? 9.357 -3.488 -10.582 1.00 84.62 101 ASN A O 1
ATOM 812 N N . GLU A 1 102 ? 9.816 -4.878 -8.873 1.00 89.25 102 GLU A N 1
ATOM 813 C CA . GLU A 1 102 ? 8.804 -5.895 -9.213 1.00 89.25 102 GLU A CA 1
ATOM 814 C C . GLU A 1 102 ? 7.402 -5.269 -9.358 1.00 89.25 102 GLU A C 1
ATOM 816 O O . GLU A 1 102 ? 6.651 -5.568 -10.291 1.00 89.25 10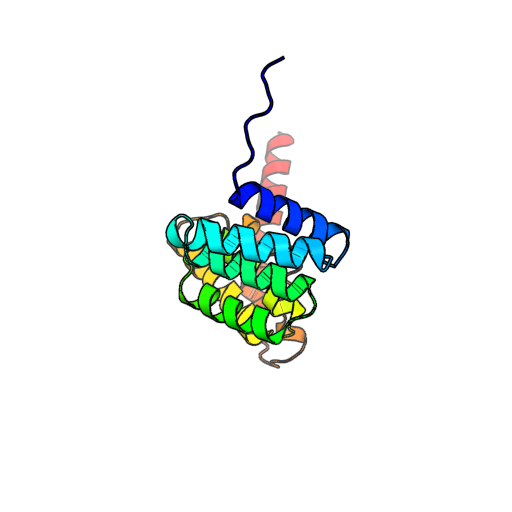2 GLU A O 1
ATOM 821 N N . ASN A 1 103 ? 7.056 -4.344 -8.461 1.00 92.69 103 ASN A N 1
ATOM 822 C CA . ASN A 1 103 ? 5.803 -3.600 -8.512 1.00 92.69 103 ASN A CA 1
ATOM 823 C C . ASN A 1 103 ? 5.699 -2.710 -9.766 1.00 92.69 103 ASN A C 1
ATOM 825 O O . ASN A 1 103 ? 4.671 -2.708 -10.445 1.00 92.69 103 ASN A O 1
ATOM 829 N N . ILE A 1 104 ? 6.769 -1.991 -10.118 1.00 89.81 104 ILE A N 1
ATOM 830 C CA . ILE A 1 104 ? 6.807 -1.138 -11.316 1.00 89.81 104 ILE A CA 1
ATOM 831 C C . ILE A 1 104 ? 6.682 -1.970 -12.596 1.00 89.81 104 ILE A C 1
ATOM 833 O O . ILE A 1 104 ? 5.902 -1.608 -13.479 1.00 89.81 104 ILE A O 1
ATOM 837 N N . ASP A 1 105 ? 7.359 -3.112 -12.680 1.00 86.81 105 ASP A N 1
ATOM 838 C CA . ASP A 1 105 ? 7.233 -4.027 -13.818 1.00 86.81 105 ASP A CA 1
ATOM 839 C C . ASP A 1 105 ? 5.796 -4.535 -13.967 1.00 86.81 105 ASP A C 1
ATOM 841 O O . ASP A 1 105 ? 5.243 -4.586 -15.076 1.00 86.81 105 ASP A O 1
ATOM 845 N N . LYS A 1 106 ? 5.138 -4.841 -12.842 1.00 93.56 106 LYS A N 1
ATOM 846 C CA . LYS A 1 106 ? 3.726 -5.232 -12.831 1.00 93.56 106 LYS A C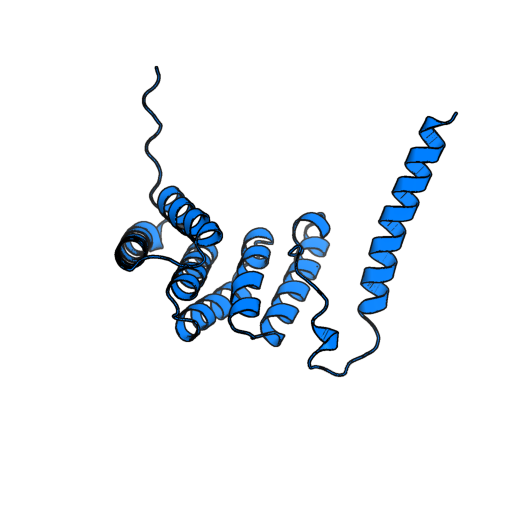A 1
ATOM 847 C C . LYS A 1 106 ? 2.818 -4.096 -13.312 1.00 93.56 106 LYS A C 1
ATOM 849 O O . LYS A 1 106 ? 1.934 -4.349 -14.134 1.00 93.56 106 LYS A O 1
ATOM 854 N N . ILE A 1 107 ? 3.054 -2.857 -12.873 1.00 90.81 107 ILE A N 1
ATOM 855 C CA . ILE A 1 107 ? 2.343 -1.658 -13.354 1.00 90.81 107 ILE A CA 1
ATOM 856 C C . ILE A 1 107 ? 2.504 -1.506 -14.870 1.00 90.81 107 ILE A C 1
ATOM 858 O O . ILE A 1 107 ? 1.506 -1.371 -15.577 1.00 90.81 107 ILE A O 1
ATOM 862 N N . ILE A 1 108 ? 3.733 -1.584 -15.390 1.00 86.94 108 ILE A N 1
ATOM 863 C CA . ILE A 1 108 ? 4.021 -1.462 -16.828 1.00 86.94 108 ILE A CA 1
ATOM 864 C C . ILE A 1 108 ? 3.284 -2.551 -17.618 1.00 86.94 108 ILE A C 1
ATOM 866 O O . ILE A 1 108 ? 2.619 -2.256 -18.616 1.00 86.94 108 ILE A O 1
ATOM 870 N N . SER A 1 109 ? 3.350 -3.799 -17.146 1.00 88.00 109 SER A N 1
ATOM 871 C CA . SER A 1 109 ? 2.670 -4.944 -17.760 1.00 88.00 109 SER A CA 1
ATOM 872 C C . SER A 1 109 ? 1.152 -4.752 -17.813 1.00 88.00 109 SER A C 1
ATOM 874 O O . SER A 1 109 ? 0.533 -4.971 -18.857 1.00 88.00 109 SER A O 1
ATOM 876 N N . LEU A 1 110 ? 0.537 -4.306 -16.714 1.00 92.38 110 LEU A N 1
ATOM 877 C CA . LEU A 1 110 ? -0.906 -4.071 -16.644 1.00 92.38 110 LEU A CA 1
ATOM 878 C C . LEU A 1 110 ? -1.336 -2.890 -17.514 1.00 92.38 110 LEU A C 1
ATOM 880 O O . LEU A 1 110 ? -2.299 -3.029 -18.266 1.00 92.38 110 LEU A O 1
ATOM 884 N N . CYS A 1 111 ? -0.599 -1.778 -17.489 1.00 89.44 111 CYS A N 1
ATOM 885 C CA . CYS A 1 111 ? -0.873 -0.631 -18.353 1.00 89.44 111 CYS A CA 1
ATOM 886 C C . CYS A 1 111 ? -0.826 -1.018 -19.832 1.00 89.44 111 CYS A C 1
ATOM 888 O O . CYS A 1 111 ? -1.730 -0.664 -20.586 1.00 89.44 111 CYS A O 1
ATOM 890 N N . SER A 1 112 ? 0.175 -1.805 -20.241 1.00 85.62 112 SER A N 1
ATOM 891 C CA . SER A 1 112 ? 0.270 -2.296 -21.618 1.00 85.62 112 SER A CA 1
ATOM 892 C C . SER A 1 112 ? -0.878 -3.237 -21.985 1.00 85.62 112 SER A C 1
ATOM 894 O O . SER A 1 112 ? -1.380 -3.159 -23.101 1.00 85.62 112 SER A O 1
ATOM 896 N N . LYS A 1 113 ? -1.294 -4.136 -21.085 1.00 92.38 113 LYS A N 1
ATOM 897 C CA . LYS A 1 113 ? -2.391 -5.086 -21.344 1.00 92.38 113 LYS A CA 1
ATOM 898 C C . LYS A 1 113 ? -3.758 -4.405 -21.405 1.00 92.38 113 LYS A C 1
ATOM 900 O O . LYS A 1 113 ? -4.619 -4.838 -22.163 1.00 92.38 113 LYS A O 1
ATOM 905 N N . GLN A 1 114 ? -3.957 -3.369 -20.596 1.00 92.38 114 GLN A N 1
ATOM 906 C CA . GLN A 1 114 ? -5.231 -2.662 -20.450 1.00 92.38 114 GLN A CA 1
ATOM 907 C C . GLN A 1 114 ? -5.309 -1.383 -21.303 1.00 92.38 114 GLN A C 1
ATOM 909 O O . GLN A 1 114 ? -6.326 -0.698 -21.270 1.00 92.38 114 GLN A O 1
ATOM 914 N N . ASN A 1 115 ? -4.260 -1.063 -22.075 1.00 90.19 115 ASN A N 1
ATOM 915 C CA . ASN A 1 115 ? -4.122 0.186 -22.836 1.00 90.19 115 ASN A CA 1
ATOM 916 C C . ASN A 1 115 ? -4.316 1.449 -21.973 1.00 90.19 115 ASN A C 1
ATOM 918 O O . ASN A 1 115 ? -4.974 2.405 -22.385 1.00 90.19 115 ASN A O 1
ATOM 922 N N . LEU A 1 116 ? -3.742 1.452 -20.769 1.00 88.25 116 LEU A N 1
ATOM 923 C CA . LEU A 1 116 ? -3.796 2.586 -19.846 1.00 88.25 116 LEU A CA 1
ATOM 924 C C . LEU A 1 1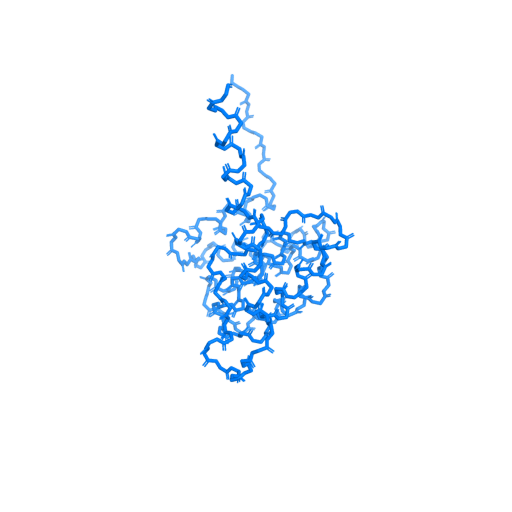16 ? -2.598 3.536 -20.039 1.00 88.25 116 LEU A C 1
ATOM 926 O O . LEU A 1 116 ? -1.503 3.081 -20.385 1.00 88.25 116 LEU A O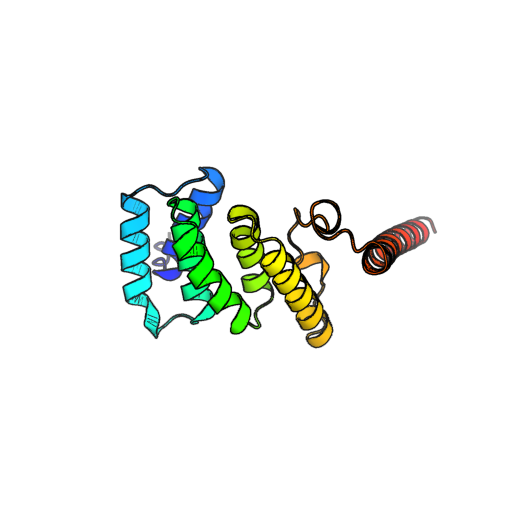 1
ATOM 930 N N . PRO A 1 117 ? -2.772 4.848 -19.783 1.00 86.50 117 PRO A N 1
ATOM 931 C CA . PRO A 1 117 ? -1.691 5.828 -19.858 1.00 86.50 117 PRO A CA 1
ATOM 932 C C . PRO A 1 117 ? -0.698 5.621 -18.710 1.00 86.50 117 PRO A C 1
ATOM 934 O O . PRO A 1 117 ? -0.952 6.010 -17.572 1.00 86.50 117 PRO A O 1
ATOM 937 N N . LEU A 1 118 ? 0.442 5.001 -19.009 1.00 80.38 118 LEU A N 1
ATOM 938 C CA . LEU A 1 118 ? 1.458 4.622 -18.027 1.00 80.38 118 LEU A CA 1
ATOM 939 C C . LEU A 1 118 ? 1.933 5.810 -17.161 1.00 80.38 118 LEU A C 1
ATOM 941 O O . LEU A 1 118 ? 2.160 5.655 -15.963 1.00 80.38 118 LEU A O 1
ATOM 945 N N . GLU A 1 119 ? 2.026 7.006 -17.740 1.00 79.81 119 GLU A N 1
ATOM 946 C CA . GLU A 1 119 ? 2.456 8.243 -17.073 1.00 79.81 119 GLU A CA 1
ATOM 947 C C . GLU A 1 119 ? 1.560 8.657 -15.911 1.00 79.81 119 GLU A C 1
ATOM 949 O O . GLU A 1 119 ? 2.012 9.354 -15.008 1.00 79.81 119 GLU A O 1
ATOM 954 N N . SER A 1 120 ? 0.290 8.255 -15.938 1.00 79.88 120 SER A N 1
ATOM 955 C CA . SER A 1 120 ? -0.668 8.577 -14.883 1.00 79.88 120 SER A CA 1
ATOM 956 C C . SER A 1 120 ? -0.523 7.681 -13.654 1.00 79.88 120 SER A C 1
ATOM 958 O O . SER A 1 120 ? -1.091 7.999 -12.613 1.00 79.88 120 SER A O 1
ATOM 960 N N . PHE A 1 121 ? 0.212 6.571 -13.768 1.00 81.31 121 PHE A N 1
ATOM 961 C CA . PHE A 1 121 ? 0.294 5.548 -12.725 1.00 81.31 121 PHE A CA 1
ATOM 962 C C . PHE A 1 121 ? 1.708 5.303 -12.203 1.00 81.31 121 PHE A C 1
ATOM 964 O O . PHE A 1 121 ? 1.866 4.739 -11.121 1.00 81.31 121 PHE A O 1
ATOM 971 N N . ILE A 1 122 ? 2.746 5.713 -12.931 1.00 80.75 122 ILE A N 1
ATOM 972 C CA . ILE A 1 122 ? 4.104 5.681 -12.385 1.00 80.75 122 ILE A CA 1
ATOM 973 C C . ILE A 1 122 ? 4.194 6.695 -11.230 1.00 80.75 122 ILE A C 1
ATOM 975 O O . ILE A 1 122 ? 3.859 7.865 -11.430 1.00 80.75 122 ILE A O 1
ATOM 979 N N . PRO A 1 123 ? 4.665 6.288 -10.037 1.00 78.25 123 PRO A N 1
ATOM 980 C CA . PRO A 1 123 ? 4.908 7.206 -8.929 1.00 78.25 123 PRO A CA 1
ATOM 981 C C . PRO A 1 123 ? 5.853 8.342 -9.335 1.00 78.25 123 PRO A C 1
ATOM 983 O O . PRO A 1 123 ? 6.877 8.104 -9.971 1.00 78.25 123 PRO A O 1
ATOM 986 N N . ILE A 1 124 ? 5.542 9.581 -8.945 1.00 69.56 124 ILE A N 1
ATOM 987 C CA . ILE A 1 124 ? 6.308 10.779 -9.351 1.00 69.56 124 ILE A CA 1
ATOM 988 C C . ILE A 1 124 ? 7.776 10.690 -8.902 1.00 69.56 124 ILE A C 1
ATOM 990 O O . ILE A 1 124 ? 8.680 11.096 -9.634 1.00 69.56 124 ILE A O 1
ATOM 994 N N . ASP A 1 125 ? 8.010 10.096 -7.732 1.00 65.44 125 ASP A N 1
ATOM 995 C CA . ASP A 1 125 ? 9.342 9.910 -7.155 1.00 65.44 125 ASP A CA 1
ATOM 996 C C . ASP A 1 125 ? 10.037 8.631 -7.638 1.00 65.44 125 ASP A C 1
ATOM 998 O O . ASP A 1 125 ? 11.131 8.303 -7.168 1.00 65.44 125 ASP A O 1
ATOM 1002 N N . PHE A 1 126 ? 9.440 7.903 -8.589 1.00 63.91 126 PHE A N 1
ATOM 1003 C CA . PHE A 1 126 ? 10.109 6.790 -9.243 1.00 63.91 126 PHE A CA 1
ATOM 1004 C C . PHE A 1 126 ? 11.318 7.312 -10.022 1.00 63.91 126 PHE A C 1
ATOM 1006 O O . PHE A 1 126 ? 11.235 7.837 -11.135 1.00 63.91 126 PHE A O 1
ATOM 1013 N N . LYS A 1 127 ? 12.486 7.139 -9.417 1.00 60.56 127 LYS A N 1
ATOM 1014 C CA . LYS A 1 127 ? 13.769 7.152 -10.103 1.00 60.56 127 LYS A CA 1
ATOM 1015 C C . LYS A 1 127 ? 14.142 5.691 -10.279 1.00 60.56 127 LYS A C 1
ATOM 1017 O O . LYS A 1 127 ? 14.080 4.989 -9.278 1.00 60.56 127 LYS A O 1
ATOM 1022 N N . PRO A 1 128 ? 14.535 5.225 -11.477 1.00 56.00 128 PRO A N 1
ATOM 1023 C CA . PRO A 1 128 ? 15.046 3.872 -11.645 1.00 56.00 128 PRO A CA 1
ATOM 1024 C C . PRO A 1 128 ? 16.108 3.602 -10.574 1.00 56.00 128 PRO A C 1
ATOM 1026 O O . PRO A 1 128 ? 17.192 4.193 -10.596 1.00 56.00 128 PRO A O 1
ATOM 1029 N N . ILE A 1 129 ? 15.762 2.767 -9.590 1.00 51.75 129 ILE A N 1
ATOM 1030 C CA . ILE A 1 129 ? 16.621 2.480 -8.430 1.00 51.75 129 ILE A CA 1
ATOM 1031 C C . ILE A 1 129 ? 17.842 1.647 -8.864 1.00 51.75 129 ILE A C 1
ATOM 1033 O O . ILE A 1 129 ? 18.803 1.488 -8.114 1.00 51.75 129 ILE A O 1
ATOM 1037 N N . THR A 1 130 ? 17.877 1.241 -10.139 1.00 45.94 130 THR A N 1
ATOM 1038 C CA . THR A 1 130 ? 19.012 0.650 -10.861 1.00 45.94 130 THR A CA 1
ATOM 1039 C C . THR A 1 130 ? 20.346 1.373 -10.640 1.00 45.94 130 THR A C 1
ATOM 1041 O O . THR A 1 130 ? 21.394 0.775 -10.847 1.00 45.94 130 THR A O 1
ATOM 1044 N N . TYR A 1 131 ? 20.345 2.641 -10.211 1.00 44.56 131 TYR A N 1
ATOM 1045 C CA . TYR A 1 131 ? 21.578 3.365 -9.896 1.00 44.56 131 TYR A CA 1
ATOM 1046 C C . TYR A 1 131 ? 22.222 3.015 -8.549 1.00 44.56 131 TYR A C 1
ATOM 1048 O O . TYR A 1 131 ? 23.419 3.252 -8.413 1.00 44.56 131 TYR A O 1
ATOM 1056 N N . PHE A 1 132 ? 21.484 2.491 -7.564 1.00 42.88 132 PHE A N 1
ATOM 1057 C CA . PHE A 1 132 ? 22.017 2.366 -6.202 1.00 42.88 132 PHE A CA 1
ATOM 1058 C C . PHE A 1 132 ? 22.466 0.961 -5.794 1.00 42.88 132 PHE A C 1
ATOM 1060 O O . PHE A 1 132 ? 23.342 0.883 -4.937 1.00 42.88 132 PHE A O 1
ATOM 1067 N N . LEU A 1 133 ? 21.929 -0.128 -6.366 1.00 44.25 133 LEU A N 1
ATOM 1068 C CA . LEU A 1 133 ? 22.214 -1.474 -5.829 1.00 44.25 133 LEU A CA 1
ATOM 1069 C C . LEU A 1 133 ? 22.506 -2.589 -6.842 1.00 44.25 133 LEU A C 1
ATOM 1071 O O . LEU A 1 133 ? 23.288 -3.471 -6.502 1.00 44.25 133 LEU A O 1
ATOM 1075 N N . ASP A 1 134 ? 21.972 -2.565 -8.067 1.00 40.53 134 ASP A N 1
ATOM 1076 C CA . ASP A 1 134 ? 22.024 -3.785 -8.895 1.00 40.53 134 ASP A CA 1
ATOM 1077 C C . ASP A 1 134 ? 23.181 -3.872 -9.891 1.00 40.53 134 ASP A C 1
ATOM 1079 O O . ASP A 1 134 ? 23.439 -4.953 -10.407 1.00 40.53 134 ASP A O 1
ATOM 1083 N N . GLY A 1 135 ? 23.904 -2.795 -10.211 1.00 42.53 135 GLY A N 1
ATOM 1084 C CA . GLY A 1 135 ? 25.017 -2.869 -11.178 1.00 42.53 135 GLY A CA 1
ATOM 1085 C C . GLY A 1 135 ? 24.633 -3.356 -12.592 1.00 42.53 135 GLY A C 1
ATOM 1086 O O . GLY A 1 135 ? 25.492 -3.408 -13.472 1.00 42.53 135 GLY A O 1
ATOM 1087 N N . ILE A 1 136 ? 23.357 -3.663 -12.851 1.00 43.78 136 ILE A N 1
ATOM 1088 C CA . ILE A 1 136 ? 22.829 -4.050 -14.158 1.00 43.78 136 ILE A CA 1
ATOM 1089 C C . ILE A 1 136 ? 22.520 -2.761 -14.922 1.00 43.78 136 ILE A C 1
ATOM 1091 O O . ILE A 1 136 ? 21.407 -2.241 -14.979 1.00 43.78 136 ILE A O 1
ATOM 1095 N N . LEU A 1 137 ? 23.592 -2.202 -15.474 1.00 47.31 137 LEU A N 1
ATOM 1096 C CA . LEU A 1 137 ? 23.546 -1.259 -16.577 1.00 47.31 137 LEU A CA 1
ATOM 1097 C C . LEU A 1 137 ? 23.165 -2.029 -17.844 1.00 47.31 137 LEU A C 1
ATOM 1099 O O . LEU A 1 137 ? 23.802 -3.031 -18.154 1.00 47.31 137 LEU A O 1
ATOM 1103 N N . ASN A 1 138 ? 22.227 -1.466 -18.608 1.00 43.34 138 ASN A N 1
ATOM 1104 C CA . ASN A 1 138 ? 21.879 -1.796 -20.000 1.00 43.34 138 ASN A CA 1
ATOM 1105 C C . ASN A 1 138 ? 20.618 -2.654 -20.174 1.00 43.34 138 ASN A C 1
ATOM 1107 O O . ASN A 1 138 ? 20.710 -3.828 -20.491 1.00 43.34 138 ASN A O 1
ATOM 1111 N N . ASP A 1 139 ? 19.438 -2.038 -20.032 1.00 46.03 139 ASP A N 1
ATOM 1112 C CA . ASP A 1 139 ? 18.493 -1.947 -21.165 1.00 46.03 139 ASP A CA 1
ATOM 1113 C C . ASP A 1 139 ? 17.284 -1.029 -20.880 1.00 46.03 139 ASP A C 1
ATOM 1115 O O . ASP A 1 139 ? 16.835 -0.297 -21.769 1.00 46.03 139 ASP A O 1
ATOM 1119 N N . ASP A 1 140 ? 16.847 -0.897 -19.624 1.00 49.31 140 ASP A N 1
ATOM 1120 C CA . ASP A 1 140 ? 15.625 -0.135 -19.290 1.00 49.31 140 ASP A CA 1
ATOM 1121 C C . ASP A 1 140 ? 15.765 1.392 -19.409 1.00 49.31 140 ASP A C 1
ATOM 1123 O O . ASP A 1 140 ? 14.800 2.120 -19.678 1.00 49.31 140 ASP A O 1
ATOM 1127 N N . LEU A 1 141 ? 16.997 1.908 -19.325 1.00 44.47 141 LEU A N 1
ATOM 1128 C CA . LEU A 1 141 ? 17.285 3.332 -19.521 1.00 44.47 141 LEU A CA 1
ATOM 1129 C C . LEU A 1 141 ? 16.936 3.800 -20.950 1.00 44.47 141 LEU A C 1
ATOM 1131 O O . LEU A 1 141 ? 16.595 4.969 -21.165 1.00 44.47 141 LEU A O 1
ATOM 1135 N N . ASN A 1 142 ? 17.007 2.895 -21.934 1.00 47.97 142 ASN A N 1
ATOM 1136 C CA . ASN A 1 142 ? 16.637 3.182 -23.319 1.00 47.97 142 ASN A CA 1
ATOM 1137 C C . ASN A 1 142 ? 15.115 3.230 -23.510 1.00 47.97 142 ASN A C 1
ATOM 1139 O O . ASN A 1 142 ? 14.640 4.030 -24.323 1.00 47.97 142 ASN A O 1
ATOM 1143 N N . TYR A 1 143 ? 14.349 2.455 -22.736 1.00 49.44 143 TYR A N 1
ATOM 1144 C CA . TYR A 1 143 ? 12.886 2.497 -22.753 1.00 49.44 143 TYR A CA 1
ATOM 1145 C C . TYR A 1 143 ? 12.371 3.863 -22.273 1.00 49.44 143 TYR A C 1
ATOM 1147 O O . TYR A 1 143 ? 11.645 4.549 -22.998 1.00 49.44 143 TYR A O 1
ATOM 1155 N N . TYR A 1 144 ? 12.859 4.350 -21.128 1.00 49.91 144 TYR A N 1
ATOM 1156 C CA . TYR A 1 144 ? 12.457 5.660 -20.598 1.00 49.91 144 TYR A CA 1
ATOM 1157 C C . TYR A 1 144 ? 12.979 6.849 -21.416 1.00 49.91 144 TYR A C 1
ATOM 1159 O O . TYR A 1 144 ? 12.252 7.825 -21.627 1.00 49.91 144 TYR A O 1
ATOM 1167 N N . LYS A 1 145 ? 14.211 6.788 -21.948 1.00 48.41 145 LYS A N 1
ATOM 1168 C CA . LYS A 1 145 ? 14.719 7.832 -22.862 1.00 48.41 145 LYS A CA 1
ATOM 1169 C C . LYS A 1 145 ? 13.885 7.930 -24.145 1.00 48.41 145 LYS A C 1
ATOM 1171 O O . LYS A 1 145 ? 13.665 9.040 -24.637 1.00 48.41 145 LYS A O 1
ATOM 1176 N N . ARG A 1 146 ? 13.391 6.804 -24.680 1.00 48.47 146 ARG A N 1
ATOM 1177 C CA . ARG A 1 146 ? 12.448 6.790 -25.815 1.00 48.47 146 ARG A CA 1
ATOM 1178 C C . ARG A 1 146 ? 11.105 7.405 -25.439 1.00 48.47 146 ARG A C 1
ATOM 1180 O O . ARG A 1 146 ? 10.563 8.187 -26.218 1.00 48.47 146 ARG A O 1
ATOM 1187 N N . PHE A 1 147 ? 10.620 7.107 -24.241 1.00 48.84 147 PHE A N 1
ATOM 1188 C CA . PHE A 1 147 ? 9.357 7.615 -23.729 1.00 48.84 147 PHE A CA 1
ATOM 1189 C C . PHE A 1 147 ? 9.363 9.150 -23.599 1.00 48.84 147 PHE A C 1
ATOM 1191 O O . PHE A 1 147 ? 8.547 9.831 -24.218 1.00 48.84 147 PHE A O 1
ATOM 1198 N N . LYS A 1 148 ? 10.385 9.718 -22.941 1.00 46.00 148 LYS A N 1
ATOM 1199 C CA . LYS A 1 148 ? 10.546 11.177 -22.770 1.00 46.00 148 LYS A CA 1
ATOM 1200 C C . LYS A 1 148 ? 10.771 11.920 -24.098 1.00 46.00 148 LYS A C 1
ATOM 1202 O O . LYS A 1 148 ? 10.324 13.056 -24.261 1.00 46.00 148 LYS A O 1
ATOM 1207 N N . ARG A 1 149 ? 11.436 11.284 -25.078 1.00 47.06 149 ARG A N 1
ATOM 1208 C CA . ARG A 1 149 ? 11.593 11.836 -26.440 1.00 47.06 149 ARG A CA 1
ATOM 1209 C C . ARG A 1 149 ? 10.262 11.949 -27.182 1.00 47.06 149 ARG A C 1
ATOM 1211 O O . ARG A 1 149 ? 10.058 12.942 -27.875 1.00 47.06 149 ARG A O 1
ATOM 1218 N N . LYS A 1 150 ? 9.361 10.972 -27.033 1.00 46.25 150 LYS A N 1
ATOM 1219 C CA . LYS A 1 150 ? 8.046 10.976 -27.695 1.00 46.25 150 LYS A CA 1
ATOM 1220 C C . LYS A 1 150 ? 7.172 12.134 -27.200 1.00 46.25 150 LYS A C 1
ATOM 1222 O O . LYS A 1 150 ? 6.578 12.835 -28.013 1.00 46.25 150 LYS A O 1
ATOM 1227 N N . THR A 1 151 ? 7.176 12.403 -25.894 1.00 48.22 151 THR A N 1
ATOM 1228 C CA . THR A 1 151 ? 6.439 13.526 -25.287 1.00 48.22 151 THR A CA 1
ATOM 1229 C C . THR A 1 151 ? 6.965 14.884 -25.766 1.00 48.22 151 THR A C 1
ATOM 1231 O O . THR A 1 151 ? 6.179 15.760 -26.122 1.00 48.22 151 THR A O 1
ATOM 1234 N N . LEU A 1 152 ? 8.292 15.048 -25.859 1.00 45.81 152 LEU A N 1
ATOM 1235 C CA . LEU A 1 152 ? 8.920 16.258 -26.407 1.00 45.81 152 LEU A CA 1
ATOM 1236 C C . LEU A 1 152 ? 8.599 16.456 -27.895 1.00 45.81 152 LEU A C 1
ATOM 1238 O O . LEU A 1 152 ? 8.233 17.559 -28.293 1.00 45.81 152 LEU A O 1
ATOM 1242 N N . MET A 1 153 ? 8.685 15.405 -28.718 1.00 46.59 153 MET A N 1
ATOM 1243 C CA . MET A 1 153 ? 8.337 15.498 -30.144 1.00 46.59 153 MET A CA 1
ATOM 1244 C C . MET A 1 153 ? 6.859 15.852 -30.355 1.00 46.59 153 MET A C 1
ATOM 1246 O O . MET A 1 153 ? 6.557 16.682 -31.213 1.00 46.59 153 MET A O 1
ATOM 1250 N N . ASN A 1 154 ? 5.954 15.307 -29.536 1.00 48.62 154 ASN A N 1
ATOM 1251 C CA . ASN A 1 154 ? 4.535 15.662 -29.578 1.00 48.62 154 ASN A CA 1
ATOM 1252 C C . ASN A 1 154 ? 4.306 17.136 -29.202 1.00 48.62 154 ASN A C 1
ATOM 1254 O O . ASN A 1 154 ? 3.568 17.827 -29.903 1.00 48.62 154 ASN A O 1
ATOM 1258 N N . LEU A 1 155 ? 5.002 17.658 -28.186 1.00 45.09 155 LEU A N 1
ATOM 1259 C CA . LEU A 1 155 ? 4.934 19.076 -27.809 1.00 45.09 155 LEU A CA 1
ATOM 1260 C C . LEU A 1 155 ? 5.410 20.001 -28.947 1.00 45.09 155 LEU A C 1
ATOM 1262 O O . LEU A 1 155 ? 4.740 20.980 -29.270 1.00 45.09 155 LEU A O 1
ATOM 1266 N N . PHE A 1 156 ? 6.524 19.666 -29.609 1.00 52.16 156 PHE A N 1
ATOM 1267 C CA . PHE A 1 156 ? 7.025 20.436 -30.755 1.00 52.16 156 PHE A CA 1
ATOM 1268 C C . PHE A 1 156 ? 6.091 20.372 -31.970 1.00 52.16 156 PHE A C 1
ATOM 1270 O O . PHE A 1 156 ? 5.927 21.374 -32.667 1.00 52.16 156 PHE A O 1
ATOM 1277 N N . SER A 1 157 ? 5.453 19.225 -32.221 1.00 51.16 157 SER A N 1
ATOM 1278 C CA . SER A 1 157 ? 4.459 19.095 -33.294 1.00 51.16 157 SER A CA 1
ATOM 1279 C C . SER A 1 157 ? 3.204 19.936 -33.026 1.00 51.16 157 SER A C 1
ATOM 1281 O O . SER A 1 157 ? 2.704 20.603 -33.930 1.00 51.16 157 SER A O 1
ATOM 1283 N N . PHE A 1 158 ? 2.759 19.997 -31.767 1.00 44.34 158 PHE A N 1
ATOM 1284 C CA . PHE A 1 158 ? 1.613 20.796 -31.340 1.00 44.34 158 PHE A CA 1
ATOM 1285 C C . PHE A 1 158 ? 1.898 22.305 -31.407 1.00 44.34 158 PHE A C 1
ATOM 1287 O O . PHE A 1 158 ? 1.042 23.085 -31.819 1.00 44.34 158 PHE A O 1
ATOM 1294 N N . LEU A 1 159 ? 3.122 22.723 -31.066 1.00 48.69 159 LEU A N 1
ATOM 1295 C CA . LEU A 1 159 ? 3.566 24.114 -31.195 1.00 48.69 159 LEU A CA 1
ATOM 1296 C C . LEU A 1 159 ? 3.694 24.554 -32.662 1.00 48.69 159 LEU A C 1
ATOM 1298 O O . LEU A 1 159 ? 3.346 25.686 -32.979 1.00 48.69 159 LEU A O 1
ATOM 1302 N N . LYS A 1 160 ? 4.120 23.665 -33.571 1.00 49.19 160 LYS A N 1
ATOM 1303 C CA . LYS A 1 160 ? 4.166 23.958 -35.016 1.00 49.19 160 LYS A CA 1
ATOM 1304 C C . LYS A 1 160 ? 2.782 24.157 -35.640 1.00 49.19 160 LYS A C 1
ATOM 1306 O O . LYS A 1 160 ? 2.648 24.991 -36.524 1.00 49.19 160 LYS A O 1
ATOM 1311 N N . LEU A 1 161 ? 1.763 23.431 -35.180 1.00 47.94 161 LEU A N 1
ATOM 1312 C CA . LEU A 1 161 ? 0.389 23.557 -35.686 1.00 47.94 161 LEU A CA 1
ATOM 1313 C C . LEU A 1 161 ? -0.324 24.844 -35.239 1.00 47.94 161 LEU A C 1
ATOM 1315 O O . LEU A 1 161 ? -1.315 25.216 -35.851 1.00 47.94 161 LEU A O 1
ATOM 1319 N N . LYS A 1 162 ? 0.167 25.532 -34.200 1.00 43.78 162 LYS A N 1
ATOM 1320 C CA . LYS A 1 162 ? -0.390 26.813 -33.725 1.00 43.78 162 LYS A CA 1
ATOM 1321 C C . LYS A 1 162 ? 0.248 28.058 -34.358 1.00 43.78 162 LYS A C 1
ATOM 1323 O O . LYS A 1 162 ? -0.164 29.163 -34.026 1.00 43.78 162 LYS A O 1
ATOM 1328 N N . ILE A 1 163 ? 1.265 27.889 -35.206 1.00 46.72 163 ILE A N 1
ATOM 1329 C CA . ILE A 1 163 ? 2.026 28.991 -35.829 1.00 46.72 163 ILE A CA 1
ATOM 1330 C C . ILE A 1 163 ? 1.675 29.161 -37.325 1.00 46.72 163 ILE A C 1
ATOM 1332 O O . ILE A 1 163 ? 2.182 30.078 -37.964 1.00 46.72 163 ILE A O 1
ATOM 1336 N N . ASN A 1 164 ? 0.767 28.342 -37.870 1.00 40.75 164 ASN A N 1
ATOM 1337 C CA . ASN A 1 164 ? 0.229 28.505 -39.226 1.00 40.75 164 ASN A CA 1
ATOM 1338 C C . ASN A 1 164 ? -1.216 28.998 -39.201 1.00 40.75 164 ASN A C 1
ATOM 1340 O O . ASN A 1 164 ? -2.009 28.407 -38.434 1.00 40.75 164 ASN A O 1
#